Protein AF-A0A6N9DJC1-F1 (afdb_monomer)

pLDDT: mean 95.02, std 4.31, range [75.88, 98.44]

Secondary structure (DSSP, 8-state):
-PPPP-EEEE-----TTS-HHHHHHHHHHHHHHHHHTT-SEEEE---

Radius of gyration: 13.06 Å; Cα contacts (8 Å, |Δi|>4): 36; chains: 1; bounding box: 31×21×39 Å

Solvent-accessible surface area (backbone atoms only — not comparable to full-atom values): 3119 Å² total; per-residue (Å²): 131,84,83,84,82,48,68,50,78,46,72,81,78,70,63,88,91,49,64,69,69,57,49,52,52,51,54,50,52,51,53,53,51,40,54,77,70,66,47,74,44,80,46,74,54,86,134

Foldseek 3Di:
DDDDAAEDEDELDDDPVDDPVVSVVVVVVVVVVCVVVPHPYYYYDDD

Mean predicted aligned error: 2.98 Å

Structure (mmCIF, N/CA/C/O backbone):
data_AF-A0A6N9DJC1-F1
#
_entry.id   AF-A0A6N9DJC1-F1
#
loop_
_atom_site.group_PDB
_atom_site.id
_atom_site.type_symbol
_atom_site.label_atom_id
_atom_site.label_alt_id
_atom_site.label_comp_id
_atom_site.label_asym_id
_atom_site.label_entity_id
_atom_site.label_seq_id
_atom_site.pdbx_PDB_ins_code
_atom_site.Cartn_x
_atom_site.Cartn_y
_atom_site.Cartn_z
_atom_site.occupancy
_atom_site.B_iso_or_equiv
_atom_site.auth_seq_id
_atom_site.auth_comp_id
_atom_site.auth_asym_id
_atom_site.auth_atom_id
_atom_site.pdbx_PDB_model_num
ATOM 1 N N . MET A 1 1 ? -16.638 -2.319 24.729 1.00 75.88 1 MET A N 1
ATOM 2 C CA . MET A 1 1 ? -15.603 -1.365 24.269 1.00 75.88 1 MET A CA 1
ATOM 3 C C . MET A 1 1 ? -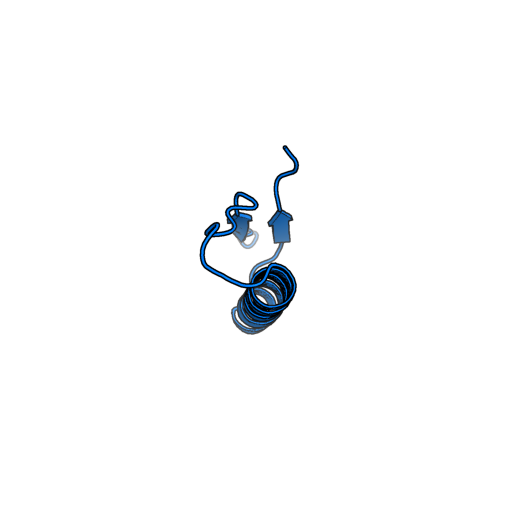15.697 -1.283 22.753 1.00 75.88 1 MET A C 1
ATOM 5 O O . MET A 1 1 ? -15.997 -2.316 22.162 1.00 75.88 1 MET A O 1
ATOM 9 N N . PRO A 1 2 ? -15.533 -0.109 22.124 1.00 89.62 2 PRO A N 1
ATOM 10 C CA . PRO A 1 2 ? -15.495 -0.028 20.665 1.00 89.62 2 PRO A CA 1
ATOM 11 C C . PRO A 1 2 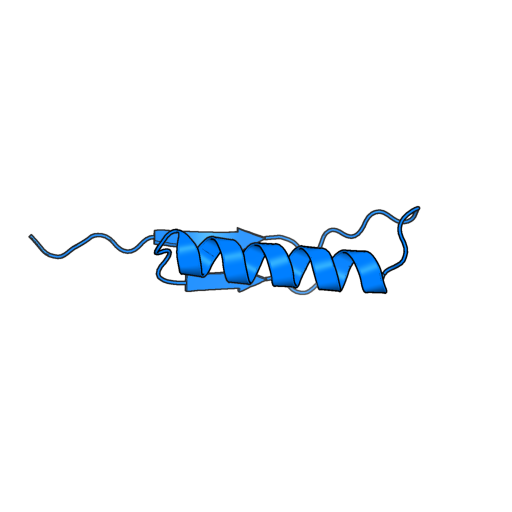? -14.304 -0.831 20.114 1.00 89.62 2 PRO A C 1
ATOM 13 O O . PRO A 1 2 ? -13.261 -0.908 20.765 1.00 89.62 2 PRO A O 1
ATOM 16 N N . ARG A 1 3 ? -14.474 -1.455 18.939 1.00 91.75 3 ARG A N 1
ATOM 17 C CA . ARG A 1 3 ? -13.406 -2.184 18.234 1.00 91.75 3 ARG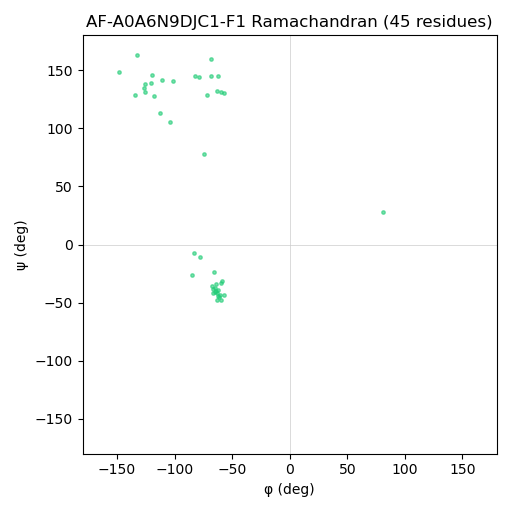 A CA 1
ATOM 18 C C . ARG A 1 3 ? -12.289 -1.203 17.855 1.00 91.75 3 ARG A C 1
ATOM 20 O O . ARG A 1 3 ? -12.576 -0.139 17.310 1.00 91.75 3 ARG A O 1
ATOM 27 N N . ILE A 1 4 ? -11.035 -1.561 18.139 1.00 95.12 4 ILE A N 1
ATOM 28 C CA . ILE A 1 4 ? -9.863 -0.822 17.646 1.00 95.12 4 ILE A CA 1
ATOM 29 C C . ILE A 1 4 ? -9.740 -1.096 16.145 1.00 95.12 4 ILE A C 1
ATOM 31 O O . ILE A 1 4 ? -9.758 -2.257 15.737 1.00 95.12 4 ILE A O 1
ATOM 35 N N . LYS A 1 5 ? -9.636 -0.037 15.338 1.00 96.81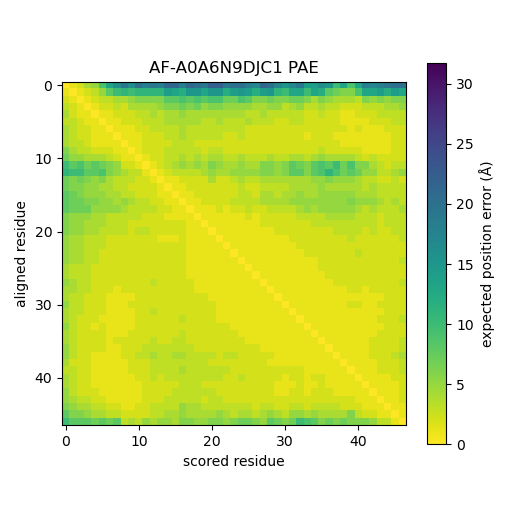 5 LYS A N 1
ATOM 36 C CA . LYS A 1 5 ? -9.420 -0.152 13.894 1.00 96.81 5 LYS A CA 1
ATOM 37 C C . LYS A 1 5 ? -7.944 -0.359 13.572 1.00 96.81 5 LYS A C 1
ATOM 39 O O . LYS A 1 5 ? -7.086 0.206 14.248 1.00 96.81 5 LYS A O 1
ATOM 44 N N . SER A 1 6 ? -7.664 -1.139 12.537 1.00 97.00 6 SER A N 1
ATOM 45 C CA . SER A 1 6 ? -6.309 -1.428 12.057 1.00 97.00 6 SER A CA 1
ATOM 46 C C . SER A 1 6 ? -6.187 -1.091 10.578 1.00 97.00 6 SER A C 1
ATOM 48 O O . SER A 1 6 ? -7.074 -1.444 9.808 1.00 97.00 6 SER A O 1
ATOM 50 N N . GLY A 1 7 ? -5.078 -0.474 10.173 1.00 97.50 7 GLY A N 1
ATOM 51 C CA . GLY A 1 7 ? -4.794 -0.160 8.772 1.00 97.50 7 GLY A CA 1
ATOM 52 C C . GLY A 1 7 ? -3.383 -0.565 8.356 1.00 97.50 7 GLY A C 1
ATOM 53 O O . GLY A 1 7 ? -2.525 -0.803 9.210 1.00 97.50 7 GLY A O 1
ATOM 54 N N . ILE A 1 8 ? -3.160 -0.639 7.043 1.00 97.62 8 ILE A N 1
ATOM 55 C CA . ILE A 1 8 ? -1.858 -0.907 6.418 1.00 97.62 8 ILE A CA 1
ATOM 56 C C . ILE A 1 8 ? -1.366 0.358 5.712 1.00 97.62 8 ILE A C 1
ATOM 58 O O . ILE A 1 8 ? -2.146 1.068 5.081 1.00 97.62 8 ILE A O 1
ATOM 62 N N . PHE A 1 9 ? -0.061 0.613 5.799 1.00 96.75 9 PHE A N 1
ATOM 63 C CA . PHE A 1 9 ? 0.633 1.611 4.991 1.00 96.75 9 PHE A CA 1
ATOM 64 C C . PHE A 1 9 ? 1.814 0.956 4.276 1.00 96.75 9 PHE A C 1
ATOM 66 O O . P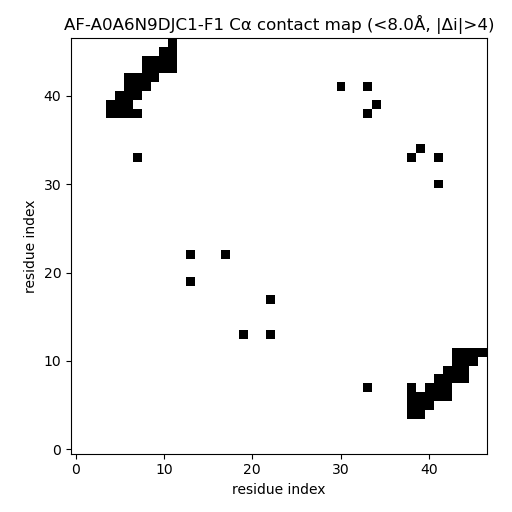HE A 1 9 ? 2.620 0.279 4.921 1.00 96.75 9 PHE A O 1
ATOM 73 N N . ILE A 1 10 ? 1.936 1.197 2.971 1.00 95.31 10 ILE A N 1
ATOM 74 C CA . ILE A 1 10 ? 3.107 0.814 2.179 1.00 95.31 10 ILE A CA 1
ATOM 75 C C . ILE A 1 10 ? 3.769 2.043 1.552 1.00 95.31 10 ILE A C 1
ATOM 77 O O . ILE A 1 10 ? 3.110 3.000 1.142 1.00 95.31 10 ILE A O 1
ATOM 81 N N . MET A 1 11 ? 5.096 1.998 1.447 1.00 94.06 11 MET A N 1
ATOM 82 C CA . MET A 1 11 ? 5.826 2.895 0.551 1.00 94.06 11 MET A CA 1
ATOM 83 C C . MET A 1 11 ? 5.721 2.351 -0.881 1.00 94.06 11 MET A C 1
ATOM 85 O O . MET A 1 11 ? 5.783 1.131 -1.041 1.00 94.06 11 MET A O 1
ATOM 89 N N . PRO A 1 12 ? 5.622 3.203 -1.918 1.00 85.06 12 PRO A N 1
ATOM 90 C CA . PRO A 1 12 ? 5.626 2.761 -3.312 1.00 85.06 12 PRO A CA 1
ATOM 91 C C . PRO A 1 12 ? 7.057 2.360 -3.710 1.00 85.06 12 PRO A C 1
ATOM 93 O O . PRO A 1 12 ? 7.808 3.142 -4.295 1.00 85.06 12 PRO A O 1
ATOM 96 N N . PHE A 1 13 ? 7.486 1.171 -3.285 1.00 85.31 13 PHE A N 1
ATOM 97 C CA . PHE A 1 13 ? 8.842 0.671 -3.495 1.00 85.31 13 PHE A CA 1
ATOM 98 C C . PHE A 1 13 ? 8.859 -0.371 -4.612 1.00 85.31 13 PHE A C 1
ATOM 100 O O . PHE A 1 13 ? 8.455 -1.517 -4.424 1.00 85.31 13 PHE A O 1
ATOM 107 N N . HIS A 1 14 ? 9.362 0.031 -5.778 1.00 92.38 14 HIS A N 1
ATOM 108 C CA . HIS A 1 14 ? 9.387 -0.795 -6.983 1.00 92.38 14 HIS A CA 1
ATOM 109 C C . HIS A 1 14 ? 10.837 -1.156 -7.345 1.00 92.38 14 HIS A C 1
ATOM 111 O O . HIS A 1 14 ? 11.616 -0.259 -7.678 1.00 92.38 14 HIS A O 1
ATOM 117 N N . PRO A 1 15 ? 11.238 -2.442 -7.259 1.00 93.88 15 PRO A N 1
ATOM 118 C CA . PRO A 1 15 ? 12.589 -2.867 -7.621 1.00 93.88 15 PRO A CA 1
ATOM 119 C C . PRO A 1 15 ? 12.913 -2.541 -9.091 1.00 93.88 15 PRO A C 1
ATOM 121 O O . PRO A 1 15 ? 12.115 -2.886 -9.966 1.00 93.88 15 PRO A O 1
ATOM 124 N N . PRO A 1 16 ? 14.066 -1.915 -9.397 1.00 95.00 16 PRO A N 1
ATOM 125 C CA . PRO A 1 16 ? 14.391 -1.461 -10.754 1.00 95.00 16 PRO A CA 1
ATOM 126 C C . PRO A 1 16 ? 14.573 -2.601 -11.767 1.00 95.00 16 PRO A C 1
ATOM 128 O O . PRO A 1 16 ? 14.431 -2.393 -12.969 1.00 95.00 16 PRO A O 1
ATOM 131 N N . GLU A 1 17 ? 14.895 -3.806 -11.302 1.00 97.06 17 GLU A N 1
ATOM 132 C CA . GLU A 1 17 ? 15.027 -5.016 -12.113 1.00 97.06 17 GLU A CA 1
ATOM 133 C C . GLU A 1 17 ? 13.683 -5.660 -12.492 1.00 97.06 17 GLU A C 1
ATOM 135 O O . GLU A 1 17 ? 13.655 -6.572 -13.322 1.00 97.06 17 GLU A O 1
ATOM 140 N N . LYS A 1 18 ? 12.573 -5.211 -11.892 1.00 96.19 18 LYS A N 1
ATOM 141 C CA . LYS A 1 18 ? 11.234 -5.765 -12.104 1.00 96.19 18 LYS A CA 1
ATOM 142 C C . LYS A 1 18 ? 10.424 -4.880 -13.064 1.00 96.19 18 LYS A C 1
ATOM 144 O O . LYS A 1 18 ? 10.491 -3.654 -12.969 1.00 96.19 18 LYS A O 1
ATOM 149 N N . PRO A 1 19 ? 9.617 -5.458 -13.975 1.00 97.31 19 PRO A N 1
ATOM 150 C CA . PRO A 1 19 ? 8.672 -4.676 -14.764 1.00 97.31 19 PRO A CA 1
ATOM 151 C C . PRO A 1 19 ? 7.705 -3.887 -13.870 1.00 97.31 19 PRO A C 1
ATOM 153 O O . PRO A 1 19 ? 7.058 -4.462 -13.001 1.00 97.31 19 PRO A O 1
ATOM 156 N N . ILE A 1 20 ? 7.540 -2.589 -14.132 1.00 94.88 20 ILE A N 1
ATOM 157 C CA . ILE A 1 20 ? 6.670 -1.707 -13.330 1.00 94.88 20 ILE A CA 1
ATOM 158 C C . ILE A 1 20 ? 5.199 -2.158 -13.305 1.00 94.88 20 ILE A C 1
ATOM 160 O O . ILE A 1 20 ? 4.507 -2.009 -12.309 1.00 94.88 20 ILE A O 1
ATOM 164 N N . ALA A 1 21 ? 4.704 -2.759 -14.391 1.00 96.31 21 ALA A N 1
ATOM 165 C CA . ALA A 1 21 ? 3.342 -3.290 -14.418 1.00 96.31 21 ALA A CA 1
ATOM 166 C C . ALA A 1 21 ? 3.154 -4.406 -13.377 1.00 96.31 21 ALA A C 1
ATOM 168 O O . ALA A 1 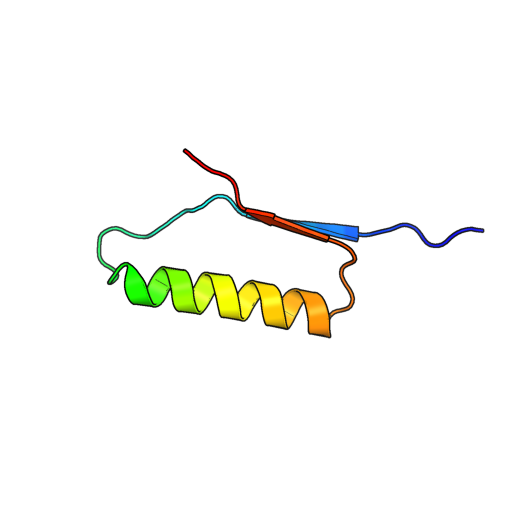21 ? 2.145 -4.433 -12.685 1.00 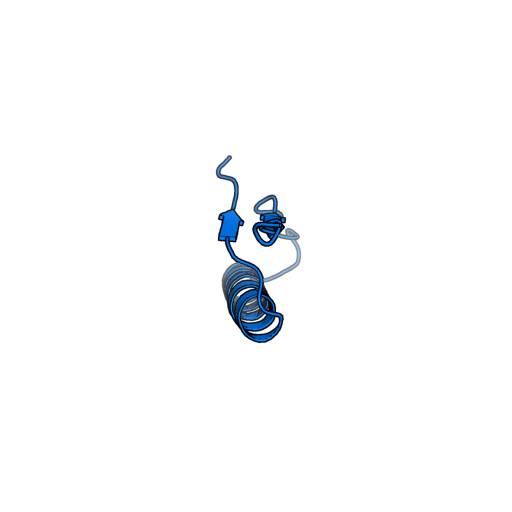96.31 21 ALA A O 1
ATOM 169 N N . GLN A 1 22 ? 4.169 -5.259 -13.205 1.00 96.94 22 GLN A N 1
ATOM 170 C CA . GLN A 1 22 ? 4.130 -6.332 -12.219 1.00 96.94 22 GLN A CA 1
ATOM 171 C C . GLN A 1 22 ? 4.078 -5.780 -10.790 1.00 96.94 22 GLN A C 1
ATOM 173 O O . GLN A 1 22 ? 3.390 -6.348 -9.952 1.00 96.94 22 GLN A O 1
ATOM 178 N N . THR A 1 23 ? 4.779 -4.682 -10.487 1.00 95.19 23 THR A N 1
ATOM 179 C CA . THR A 1 23 ? 4.719 -4.105 -9.136 1.00 95.19 23 THR A CA 1
ATOM 180 C C . THR A 1 23 ? 3.349 -3.521 -8.823 1.00 95.19 23 THR A C 1
ATOM 182 O O . THR A 1 23 ? 2.888 -3.654 -7.698 1.00 95.19 23 THR A O 1
ATOM 185 N N . TYR A 1 24 ? 2.667 -2.934 -9.810 1.00 94.38 24 TYR A N 1
ATOM 186 C CA . TYR A 1 24 ? 1.288 -2.480 -9.622 1.00 94.38 24 TYR A CA 1
ATOM 187 C C . TYR A 1 24 ? 0.311 -3.639 -9.417 1.00 94.38 24 TYR A C 1
ATOM 189 O O . TYR A 1 24 ? -0.589 -3.525 -8.587 1.00 94.38 24 TYR A O 1
ATOM 197 N N . ASP A 1 25 ? 0.497 -4.752 -10.129 1.00 96.81 25 ASP A N 1
ATOM 198 C CA . ASP A 1 25 ? -0.302 -5.959 -9.905 1.00 96.81 25 ASP A CA 1
ATOM 199 C C . ASP A 1 25 ? -0.086 -6.496 -8.477 1.00 96.81 25 ASP A C 1
ATOM 201 O O . ASP A 1 25 ? -1.052 -6.785 -7.775 1.00 96.81 25 ASP A O 1
ATOM 205 N N . GLU A 1 26 ? 1.162 -6.540 -8.001 1.00 95.94 26 GLU A N 1
ATOM 206 C CA . GLU A 1 26 ? 1.508 -6.946 -6.629 1.00 95.94 26 GLU A CA 1
ATOM 207 C C . GLU A 1 26 ? 0.927 -5.991 -5.566 1.00 95.94 26 GLU A C 1
ATOM 209 O O . GLU A 1 26 ? 0.401 -6.446 -4.546 1.00 95.94 26 GLU A O 1
ATOM 214 N N . ASP A 1 27 ? 0.971 -4.674 -5.805 1.00 95.50 27 ASP A N 1
ATOM 215 C CA . ASP A 1 27 ? 0.357 -3.666 -4.930 1.00 95.50 27 ASP A CA 1
ATOM 216 C C . ASP A 1 27 ? -1.165 -3.897 -4.826 1.00 95.50 27 ASP A C 1
ATOM 218 O O . ASP A 1 27 ? -1.732 -3.878 -3.729 1.00 95.50 27 ASP A O 1
ATOM 222 N N . MET A 1 28 ? -1.832 -4.186 -5.949 1.00 96.25 28 MET A N 1
ATOM 223 C CA . MET A 1 28 ? -3.266 -4.502 -5.991 1.00 96.25 28 MET A CA 1
ATOM 224 C C . MET A 1 28 ? -3.598 -5.826 -5.299 1.00 96.25 28 MET A C 1
ATOM 226 O O . MET A 1 28 ? -4.581 -5.901 -4.557 1.00 96.25 28 MET A O 1
ATOM 230 N N . GLU A 1 29 ? -2.785 -6.864 -5.500 1.00 98.00 29 GLU A N 1
ATOM 231 C CA . GLU A 1 29 ? -2.929 -8.131 -4.784 1.00 98.00 29 GLU A CA 1
ATOM 232 C C . GLU A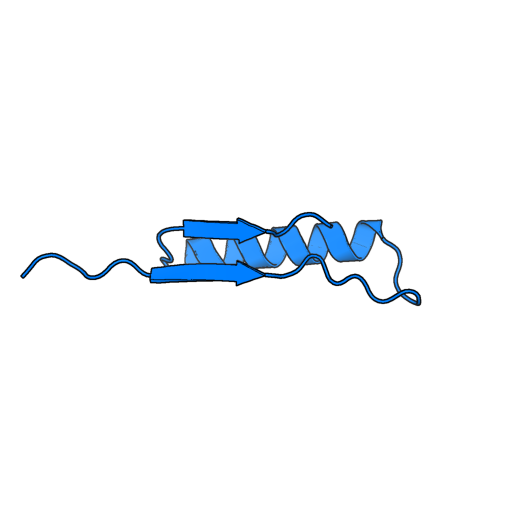 1 29 ? -2.853 -7.905 -3.271 1.00 98.00 29 GLU A C 1
ATOM 234 O O . GLU A 1 29 ? -3.691 -8.418 -2.528 1.00 98.00 29 GLU A O 1
ATOM 239 N N . LEU A 1 30 ? -1.917 -7.079 -2.796 1.00 96.94 30 LEU A N 1
ATOM 240 C CA . LEU A 1 30 ? -1.793 -6.764 -1.376 1.00 96.94 30 LEU A CA 1
ATOM 241 C C . LEU A 1 30 ? -3.025 -6.027 -0.824 1.00 96.94 30 LEU A C 1
ATOM 243 O O . LEU A 1 30 ? -3.469 -6.352 0.280 1.00 96.94 30 LEU A O 1
ATOM 247 N N . VAL A 1 31 ? -3.609 -5.093 -1.583 1.00 97.38 31 VAL A N 1
ATOM 248 C CA . VAL A 1 31 ? -4.866 -4.414 -1.210 1.00 97.38 31 VAL A CA 1
ATOM 249 C C . VAL A 1 31 ? -5.999 -5.428 -1.037 1.00 97.38 31 VAL A C 1
ATOM 251 O O . VAL A 1 31 ? -6.687 -5.412 -0.016 1.00 97.38 31 VAL A O 1
ATOM 254 N N . ILE A 1 32 ? -6.169 -6.346 -1.994 1.00 98.38 32 ILE A N 1
ATOM 255 C CA . ILE A 1 32 ? -7.207 -7.390 -1.936 1.00 98.38 32 ILE A CA 1
ATOM 256 C C . ILE A 1 32 ? -6.994 -8.286 -0.712 1.00 98.38 32 ILE A C 1
ATOM 258 O O . ILE A 1 32 ? -7.928 -8.559 0.039 1.00 98.38 32 ILE A O 1
ATOM 262 N N . ARG A 1 33 ? -5.752 -8.712 -0.460 1.00 98.44 33 ARG A N 1
ATOM 263 C CA . ARG A 1 33 ? -5.429 -9.542 0.709 1.00 98.44 33 ARG A CA 1
ATOM 264 C C . ARG A 1 33 ? -5.669 -8.805 2.026 1.00 98.44 33 ARG A C 1
ATOM 266 O O . ARG A 1 33 ? -6.066 -9.440 2.999 1.00 98.44 33 ARG A O 1
ATOM 273 N N . ALA A 1 34 ? -5.444 -7.493 2.080 1.00 98.19 34 ALA A N 1
ATOM 274 C CA . ALA A 1 34 ? -5.741 -6.685 3.259 1.00 98.19 34 ALA A CA 1
ATOM 275 C C . ALA A 1 34 ? -7.250 -6.631 3.555 1.00 98.19 34 ALA A C 1
ATOM 277 O O . ALA A 1 34 ? -7.645 -6.762 4.717 1.00 98.19 34 ALA A O 1
ATOM 278 N N . ASP A 1 35 ? -8.081 -6.504 2.517 1.00 98.19 3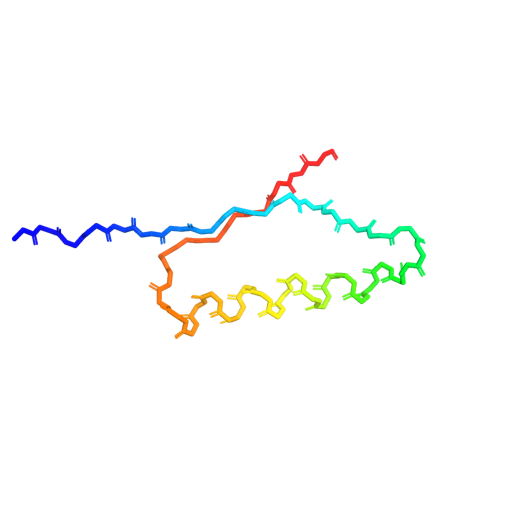5 ASP A N 1
ATOM 279 C CA . ASP A 1 35 ? -9.544 -6.545 2.636 1.00 98.19 35 ASP A CA 1
ATOM 280 C C . ASP A 1 35 ? -10.030 -7.916 3.138 1.00 98.19 35 ASP A C 1
ATOM 282 O O . ASP A 1 35 ? -10.748 -8.000 4.135 1.00 98.19 35 ASP A O 1
ATOM 286 N N . GLU A 1 36 ? -9.531 -9.011 2.550 1.00 98.44 36 GLU A N 1
ATOM 287 C CA . GLU A 1 36 ? -9.848 -10.382 2.986 1.00 98.44 36 GLU A CA 1
ATOM 288 C C . GLU A 1 36 ? -9.462 -10.657 4.451 1.00 98.44 36 GLU A C 1
ATOM 290 O O . GLU A 1 36 ? -10.109 -11.454 5.136 1.00 98.44 36 GLU A O 1
ATOM 295 N N . LEU A 1 37 ? -8.403 -10.007 4.943 1.00 97.88 37 LEU A N 1
ATOM 296 C CA . LEU A 1 37 ? -7.932 -10.114 6.327 1.00 97.88 37 LEU A CA 1
ATOM 297 C C . LEU A 1 37 ? -8.684 -9.192 7.304 1.00 97.88 37 LEU A C 1
ATOM 299 O O . LEU A 1 37 ? -8.491 -9.310 8.516 1.00 97.88 37 LEU A O 1
ATOM 303 N N . GLY A 1 38 ? -9.556 -8.307 6.812 1.00 97.50 38 GLY A N 1
ATOM 304 C CA . GLY A 1 38 ? -10.401 -7.443 7.636 1.00 97.50 38 GLY A CA 1
ATOM 305 C C . GLY A 1 38 ? -9.706 -6.192 8.183 1.00 97.50 38 GLY A C 1
ATOM 306 O O . GLY A 1 38 ? -10.083 -5.707 9.259 1.00 97.50 38 GLY A O 1
ATOM 307 N N . PHE A 1 39 ? -8.693 -5.675 7.478 1.00 98.12 39 PHE A N 1
ATOM 308 C CA . PHE A 1 39 ? -8.155 -4.342 7.758 1.00 98.12 39 PHE A CA 1
ATOM 309 C C . PHE A 1 39 ? -9.178 -3.262 7.385 1.00 98.12 39 PHE A C 1
ATOM 311 O O . PHE A 1 39 ? -9.943 -3.403 6.440 1.00 98.12 39 PHE A O 1
ATOM 318 N N . ASP A 1 40 ? -9.207 -2.178 8.156 1.00 98.00 40 ASP A N 1
ATOM 319 C CA . ASP A 1 40 ? -10.181 -1.100 7.985 1.00 98.00 40 ASP A CA 1
ATOM 320 C C . ASP A 1 40 ? -9.749 -0.077 6.925 1.00 98.00 40 ASP A C 1
ATOM 322 O O . ASP A 1 40 ? -10.595 0.610 6.358 1.00 98.00 40 ASP A O 1
ATOM 326 N N . GLU A 1 41 ? -8.440 0.063 6.697 1.00 97.94 41 GLU A N 1
ATOM 327 C CA . GLU A 1 41 ? -7.861 1.072 5.809 1.00 97.94 41 GLU A CA 1
ATOM 328 C C . GLU A 1 41 ? -6.575 0.562 5.144 1.00 97.94 41 GLU A C 1
ATOM 330 O O . GLU A 1 41 ? -5.797 -0.185 5.749 1.00 97.94 41 GLU A O 1
ATOM 335 N N . PHE A 1 42 ? -6.323 1.028 3.920 1.00 97.69 42 PHE A N 1
ATOM 336 C CA . PHE A 1 42 ? -5.098 0.766 3.170 1.00 97.69 42 PHE A CA 1
ATOM 337 C C . PHE A 1 42 ? -4.579 2.065 2.553 1.00 97.69 42 PHE A C 1
ATOM 339 O O . PHE A 1 42 ? -5.323 2.772 1.874 1.00 97.69 42 PHE A O 1
ATOM 346 N N . TRP A 1 43 ? -3.304 2.369 2.781 1.00 97.06 43 TRP A N 1
ATOM 347 C CA . TRP A 1 43 ? -2.663 3.607 2.348 1.00 97.06 43 TRP A CA 1
ATOM 348 C C . TRP A 1 43 ? -1.390 3.310 1.550 1.00 97.06 43 TRP A C 1
ATOM 350 O O . TRP A 1 43 ? -0.558 2.504 1.969 1.00 97.06 43 TRP A O 1
ATOM 360 N N . ILE A 1 44 ? -1.220 4.003 0.423 1.00 95.19 44 ILE A N 1
ATOM 361 C CA . ILE A 1 44 ? -0.021 3.943 -0.423 1.00 95.19 44 ILE A CA 1
ATOM 362 C C . ILE A 1 44 ? 0.594 5.339 -0.448 1.00 95.19 44 ILE A C 1
ATOM 364 O O . ILE A 1 44 ? -0.107 6.317 -0.706 1.00 95.19 44 ILE A O 1
ATOM 368 N N . GLY A 1 45 ? 1.886 5.442 -0.137 1.00 93.31 45 GLY A N 1
ATOM 369 C CA . GLY A 1 45 ? 2.615 6.705 -0.259 1.00 93.31 45 GLY A CA 1
ATOM 370 C C . GLY A 1 45 ? 2.801 7.151 -1.717 1.00 93.31 45 GLY A C 1
ATOM 371 O O . GLY A 1 45 ? 2.770 6.338 -2.633 1.00 93.31 45 GLY A O 1
ATOM 372 N N . GLU A 1 46 ? 3.068 8.439 -1.915 1.00 91.25 46 GLU A N 1
ATOM 373 C CA . GLU A 1 46 ? 3.505 9.041 -3.183 1.00 91.25 46 GLU A CA 1
ATOM 374 C C . GLU A 1 46 ? 4.876 9.697 -2.940 1.00 91.25 46 GLU A C 1
ATOM 376 O O . GLU A 1 46 ? 5.081 10.286 -1.874 1.00 91.25 46 GLU A O 1
ATOM 381 N N . HIS A 1 47 ? 5.813 9.563 -3.885 1.00 86.25 47 HIS A N 1
ATOM 382 C CA . HIS A 1 47 ? 7.112 10.252 -3.867 1.00 86.25 47 HIS A CA 1
ATOM 383 C C . HIS A 1 47 ? 7.208 11.241 -5.023 1.00 86.25 47 HIS A C 1
ATOM 385 O O . HIS A 1 47 ? 6.787 10.861 -6.138 1.00 86.25 47 HIS A O 1
#

Nearest PDB structures (foldseek):
  9bwt-assembly1_B  TM=5.357E-01  e=2.330E+00  Homo sapiens
  8fhn-assembly1_A  TM=5.622E-01  e=2.959E+00  Danio rerio
  6jb1-assembly1_B  TM=4.906E-01  e=5.164E+00  Mesocricetus auratus

Sequence (47 aa):
MPRIKSGIFIMPFHPPEKPIAQTYDEDMELVIRADELGFDEFWIGEH